Protein AF-A0AA36BT59-F1 (afdb_monomer_lite)

Foldseek 3Di:
DADDDDPRGPPDPPDDDDDDPDPVVLVVCQVVQQQDDDPNDRDHRDDPPDDPPPDPPPPPPPVDPDDDDDDPPPDPDDPDPPVRVVVVVVVVVVVVVVVVVVPPDDPDDPDDDDDPPDDPPDPPDPDDDDDDDDDDDDDDDD

Sequence (142 aa):
MYHKSGPDQGKHRGYCFATYENKEEASYACQCLDGKLLLSKNLSVKLAHSDKDQNIGLPLTVKVLKEDAKLSNIDSNSGLSRESKIRAIEAKLRAMEETQKDFTYSLAPAAAPGTSKWCSSQMATTRKPQNTKPYRRTFSKR

InterPro domains:
  IPR000504 RNA recognition motif domain [PF00076] (8-43)
  IPR000504 RNA recognition motif domain [PS50102] (1-50)
  IPR012677 Nucleotide-binding alpha-beta plait domain superfamily [G3DSA:3.30.70.330] (1-56)
  IPR035979 RNA-binding domain superfamily [SSF54928] (7-54)

pLDDT: mean 72.57, std 20.66, range [38.28, 97.44]

Structure (mmCIF, N/CA/C/O backbone):
data_AF-A0AA36BT59-F1
#
_entry.id   AF-A0AA36BT59-F1
#
loop_
_atom_site.group_PDB
_atom_site.id
_atom_site.type_symbol
_atom_site.label_atom_id
_atom_site.label_alt_id
_atom_site.label_comp_id
_atom_site.label_asym_id
_atom_site.label_entity_id
_atom_site.label_seq_id
_atom_site.pdbx_PDB_ins_code
_atom_site.Cartn_x
_atom_site.Cartn_y
_atom_site.Cartn_z
_atom_site.occupancy
_atom_site.B_iso_or_equiv
_atom_site.auth_seq_id
_atom_site.auth_comp_id
_atom_site.auth_asym_id
_atom_site.auth_atom_id
_atom_site.pdbx_PDB_model_num
ATOM 1 N N . MET A 1 1 ? 7.659 10.969 -0.085 1.00 86.88 1 MET A N 1
ATOM 2 C CA . MET A 1 1 ? 9.108 10.732 0.123 1.00 86.88 1 MET A CA 1
ATOM 3 C C . MET A 1 1 ? 9.759 10.474 -1.226 1.00 86.88 1 MET A C 1
ATOM 5 O O . MET A 1 1 ? 9.166 9.751 -2.020 1.00 86.88 1 MET A O 1
ATOM 9 N N . TYR A 1 2 ? 10.920 11.072 -1.503 1.00 94.94 2 TYR A N 1
ATOM 10 C CA . TYR A 1 2 ? 11.529 11.087 -2.842 1.00 94.94 2 TYR A CA 1
ATOM 11 C C . TYR A 1 2 ? 12.936 10.472 -2.847 1.00 94.94 2 TYR A C 1
ATOM 13 O O . TYR A 1 2 ? 13.574 10.324 -1.797 1.00 94.94 2 TYR A O 1
ATOM 21 N N . HIS A 1 3 ? 13.418 10.051 -4.014 1.00 96.75 3 HIS A N 1
ATOM 22 C CA . HIS A 1 3 ? 14.829 9.693 -4.197 1.00 96.75 3 HIS A CA 1
ATOM 23 C C . HIS A 1 3 ? 15.692 10.971 -4.122 1.00 96.75 3 HIS A C 1
ATOM 25 O O . HIS A 1 3 ? 15.251 11.997 -4.627 1.00 96.75 3 HIS A O 1
ATOM 31 N N . LYS A 1 4 ? 16.895 10.902 -3.503 1.00 96.56 4 LYS A N 1
ATOM 32 C CA . LYS A 1 4 ? 17.816 12.053 -3.259 1.00 96.56 4 LYS A CA 1
ATOM 33 C C . LYS A 1 4 ? 19.100 12.113 -4.120 1.00 96.56 4 LYS A C 1
ATOM 35 O O . LYS A 1 4 ? 19.652 13.193 -4.286 1.00 96.56 4 LYS A O 1
ATOM 40 N N . SER A 1 5 ? 19.563 10.989 -4.681 1.00 96.12 5 SER A N 1
ATOM 41 C CA . SER A 1 5 ? 20.520 10.947 -5.811 1.00 96.12 5 SER A CA 1
ATOM 42 C C . SER A 1 5 ? 20.245 9.787 -6.810 1.00 96.12 5 SER A C 1
ATOM 44 O O . SER A 1 5 ? 19.476 8.868 -6.506 1.00 96.12 5 SER A O 1
ATOM 46 N N . GLY A 1 6 ? 20.809 9.844 -8.027 1.00 96.00 6 GLY A N 1
ATOM 47 C CA . GLY A 1 6 ? 20.710 8.787 -9.056 1.00 96.00 6 GLY A CA 1
ATOM 48 C C . GLY A 1 6 ? 19.615 8.957 -10.135 1.00 96.00 6 GLY A C 1
ATOM 49 O O . GLY A 1 6 ? 18.919 9.966 -10.161 1.00 96.00 6 GLY A O 1
ATOM 50 N N . PRO A 1 7 ? 19.431 7.975 -11.038 1.00 97.06 7 PRO A N 1
ATOM 51 C CA . PRO A 1 7 ? 18.543 8.093 -12.208 1.00 97.06 7 PRO A CA 1
ATOM 52 C C . PRO A 1 7 ? 17.068 8.404 -11.898 1.00 97.06 7 PRO A C 1
ATOM 54 O O . PRO A 1 7 ? 16.387 9.034 -12.702 1.00 97.06 7 PRO A O 1
ATOM 57 N N . ASP A 1 8 ? 16.575 8.005 -10.723 1.00 96.31 8 ASP A N 1
ATOM 58 C CA . ASP A 1 8 ? 15.192 8.250 -10.286 1.00 96.31 8 ASP A CA 1
ATOM 59 C C . ASP A 1 8 ? 15.030 9.524 -9.445 1.00 96.31 8 ASP A C 1
ATOM 61 O O . ASP A 1 8 ? 14.071 9.660 -8.681 1.00 96.31 8 ASP A O 1
ATOM 65 N N . GLN A 1 9 ? 15.956 10.478 -9.566 1.00 97.44 9 GLN A N 1
ATOM 66 C CA . GLN A 1 9 ? 15.862 11.745 -8.850 1.00 97.44 9 GLN A CA 1
ATOM 67 C C . GLN A 1 9 ? 14.550 12.488 -9.029 1.00 97.44 9 GLN A C 1
ATOM 69 O O . GLN A 1 9 ? 14.017 12.608 -10.125 1.00 97.44 9 GLN A O 1
ATOM 74 N N . GLY A 1 10 ? 14.012 12.956 -7.898 1.00 96.69 10 GLY A N 1
ATOM 75 C CA . GLY A 1 10 ? 12.716 13.623 -7.834 1.00 96.69 10 GLY A CA 1
ATOM 76 C C . GLY A 1 10 ? 11.502 12.695 -7.950 1.00 96.69 10 GLY A C 1
ATOM 77 O O . GLY A 1 10 ? 10.389 13.149 -7.696 1.00 96.69 10 GLY A O 1
ATOM 78 N N . LYS A 1 11 ? 11.663 11.400 -8.259 1.00 96.81 11 LYS A N 1
ATOM 79 C CA . LYS A 1 11 ? 10.537 10.452 -8.265 1.00 96.81 11 LYS A CA 1
ATOM 80 C C . LYS A 1 11 ? 10.153 10.045 -6.844 1.00 96.81 11 LYS A C 1
ATOM 82 O O . LYS A 1 11 ? 10.996 9.958 -5.943 1.00 96.81 11 LYS A O 1
ATOM 87 N N . HIS A 1 12 ? 8.858 9.821 -6.622 1.00 95.94 12 HIS A N 1
ATOM 88 C CA . HIS A 1 12 ? 8.349 9.361 -5.331 1.00 95.94 12 HIS A CA 1
ATOM 89 C C . HIS A 1 12 ? 8.764 7.908 -5.065 1.00 95.94 12 HIS A C 1
ATOM 91 O O . HIS A 1 12 ? 8.899 7.110 -5.990 1.00 95.94 12 HIS A O 1
ATOM 97 N N . ARG A 1 13 ? 8.867 7.519 -3.795 1.00 94.12 13 ARG A N 1
ATOM 98 C CA . ARG A 1 13 ? 9.251 6.152 -3.401 1.00 94.12 13 ARG A CA 1
ATOM 99 C C . ARG A 1 13 ? 8.097 5.144 -3.324 1.00 94.12 13 ARG A C 1
ATOM 101 O O . ARG A 1 13 ? 8.312 4.007 -2.932 1.00 94.12 13 ARG A O 1
ATOM 108 N N . GLY A 1 14 ? 6.871 5.555 -3.651 1.00 94.31 14 GLY A N 1
ATOM 109 C CA . GLY A 1 14 ? 5.697 4.675 -3.587 1.00 94.31 14 GLY A CA 1
ATOM 110 C C . GLY A 1 14 ? 5.099 4.496 -2.187 1.00 94.31 14 GLY A C 1
ATOM 111 O O . GLY A 1 14 ? 4.253 3.632 -2.007 1.00 94.31 14 GLY A O 1
ATOM 112 N N . TYR A 1 15 ? 5.506 5.317 -1.214 1.00 94.81 15 TYR A N 1
ATOM 113 C CA . TYR A 1 15 ? 4.912 5.369 0.123 1.00 94.81 15 TYR A CA 1
ATOM 114 C C . TYR A 1 15 ? 4.947 6.791 0.704 1.00 94.81 15 TYR A C 1
ATOM 116 O O . TYR A 1 15 ? 5.713 7.665 0.262 1.00 94.81 15 TYR A O 1
ATOM 124 N N . CYS A 1 16 ? 4.116 7.016 1.717 1.00 94.25 16 CYS A N 1
ATOM 125 C CA . CYS A 1 16 ? 4.057 8.234 2.514 1.00 94.25 16 CYS A CA 1
ATOM 126 C C . CYS A 1 16 ? 3.761 7.897 3.982 1.00 94.25 16 CYS A C 1
ATOM 128 O O . CYS A 1 16 ? 3.441 6.758 4.312 1.00 94.25 16 CYS A O 1
ATOM 130 N N . PHE A 1 17 ? 3.888 8.901 4.845 1.00 94.31 17 PHE A N 1
ATOM 131 C CA . PHE A 1 17 ? 3.457 8.835 6.234 1.00 94.31 17 PHE A CA 1
ATOM 132 C C . PHE A 1 17 ? 2.405 9.916 6.448 1.00 94.31 17 PHE A C 1
ATOM 134 O O . PHE A 1 17 ? 2.565 11.031 5.945 1.00 94.31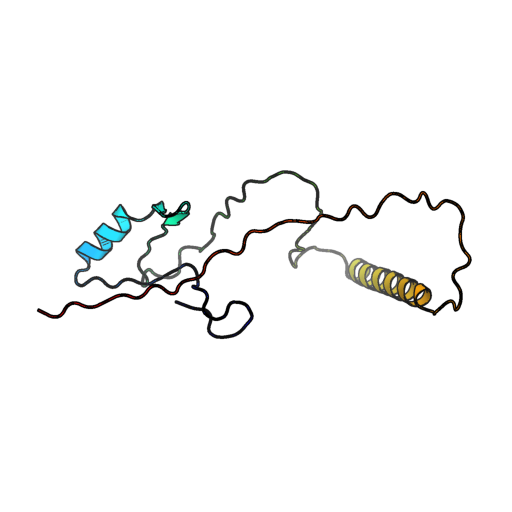 17 PHE A O 1
ATOM 141 N N . ALA A 1 18 ? 1.348 9.570 7.171 1.00 94.19 18 ALA A N 1
ATOM 142 C CA . ALA A 1 18 ? 0.317 10.491 7.611 1.00 94.19 18 ALA A CA 1
ATOM 143 C C . ALA A 1 18 ? 0.272 10.457 9.138 1.00 94.19 18 ALA A C 1
ATOM 145 O O . ALA A 1 18 ? 0.361 9.388 9.743 1.00 94.19 18 ALA A O 1
ATOM 146 N N . THR A 1 19 ? 0.166 11.630 9.748 1.00 95.19 19 THR A N 1
ATOM 147 C CA . THR A 1 19 ? 0.004 11.793 11.191 1.00 95.19 19 THR A CA 1
ATOM 148 C C . THR A 1 19 ? -1.428 12.211 11.469 1.00 95.19 19 THR A C 1
ATOM 150 O O . THR A 1 19 ? -1.929 13.130 10.824 1.00 95.19 19 THR A O 1
ATOM 153 N N . TYR A 1 20 ? -2.056 11.547 12.429 1.00 95.81 20 TYR A N 1
ATOM 154 C CA . TYR A 1 20 ? -3.372 11.903 12.946 1.00 95.81 20 TYR A CA 1
ATOM 155 C C . TYR A 1 20 ? -3.204 12.528 14.327 1.00 95.81 20 TYR A C 1
ATOM 157 O O . TYR A 1 20 ? -2.233 12.224 15.022 1.00 95.81 20 TYR A O 1
ATOM 165 N N . GLU A 1 21 ? -4.138 13.393 14.706 1.00 96.25 21 GLU A N 1
ATOM 166 C CA . GLU A 1 21 ? -4.162 14.002 16.037 1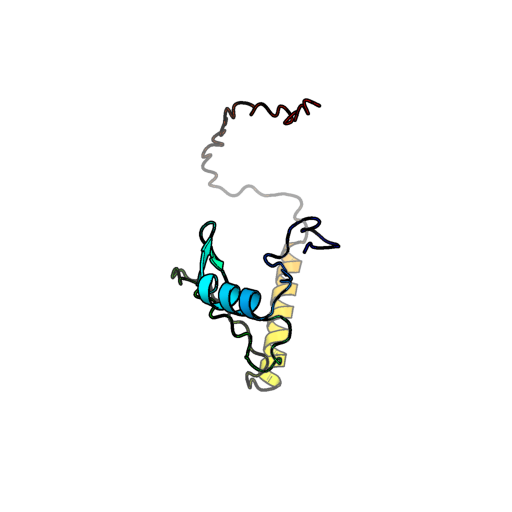.00 96.25 21 GLU A CA 1
ATOM 167 C C . GLU A 1 21 ? -4.501 12.952 17.102 1.00 96.25 21 GLU A C 1
ATOM 169 O O . GLU A 1 21 ? -3.808 12.825 18.110 1.00 96.25 21 GLU A O 1
ATOM 174 N N . ASN A 1 22 ? -5.506 12.121 16.813 1.00 97.06 22 ASN A N 1
ATOM 175 C CA . ASN A 1 22 ? -6.007 11.100 17.722 1.00 97.06 22 ASN A CA 1
ATOM 176 C C . ASN A 1 22 ? -5.587 9.688 17.294 1.00 97.06 22 ASN A C 1
ATOM 178 O O . ASN A 1 22 ? -5.597 9.327 16.113 1.00 97.06 22 ASN A O 1
ATOM 182 N N . LYS A 1 23 ? -5.290 8.830 18.279 1.00 93.69 23 LYS A N 1
ATOM 183 C CA . LYS A 1 23 ? -4.975 7.410 18.037 1.00 93.69 23 LYS A CA 1
ATOM 184 C C . LYS A 1 23 ? -6.166 6.645 17.451 1.00 93.69 23 LYS A C 1
ATOM 186 O O . LYS A 1 23 ? -5.977 5.743 16.636 1.00 93.69 23 LYS A O 1
ATOM 191 N N . GLU A 1 24 ? -7.378 6.995 17.869 1.00 96.12 24 GLU A N 1
ATOM 192 C CA . GLU A 1 24 ? -8.616 6.348 17.424 1.00 96.12 24 GLU A CA 1
ATOM 193 C C . GLU A 1 24 ? -8.847 6.557 15.925 1.00 96.12 24 GLU A C 1
ATOM 195 O O . GLU A 1 24 ? -9.083 5.592 15.197 1.00 96.12 24 GLU A O 1
ATOM 200 N N . GLU A 1 25 ? -8.654 7.786 15.444 1.00 96.31 25 GLU A N 1
ATOM 201 C CA . GLU A 1 25 ? -8.735 8.125 14.020 1.00 96.31 25 GLU A CA 1
ATOM 202 C C . GLU A 1 25 ? -7.688 7.376 13.193 1.00 96.31 25 GLU A C 1
ATOM 204 O O . GLU A 1 25 ? -8.003 6.847 12.127 1.00 96.31 25 GLU A O 1
ATOM 209 N N . ALA A 1 26 ? -6.455 7.264 13.699 1.00 95.06 26 ALA A N 1
ATOM 210 C CA . ALA A 1 26 ? -5.400 6.505 13.029 1.00 95.06 26 ALA A CA 1
ATOM 211 C C . ALA A 1 26 ? -5.751 5.012 12.910 1.00 95.06 26 ALA A C 1
ATOM 213 O O . ALA A 1 26 ? -5.548 4.402 11.857 1.00 95.06 26 ALA A O 1
ATOM 214 N N . SER A 1 27 ? -6.293 4.420 13.979 1.00 94.50 27 SER A N 1
ATOM 215 C CA . SER A 1 27 ? -6.737 3.022 13.996 1.00 94.50 27 SER A CA 1
ATOM 216 C C . SER A 1 27 ? -7.873 2.790 12.999 1.00 94.50 27 SER A C 1
ATOM 218 O O . SER A 1 27 ? -7.814 1.859 12.193 1.00 94.50 27 SER A O 1
ATOM 220 N N . TYR A 1 28 ? -8.863 3.684 12.995 1.00 96.94 28 TYR A N 1
ATOM 221 C CA . TYR A 1 28 ? -9.975 3.651 12.052 1.00 96.94 28 TYR A CA 1
ATOM 2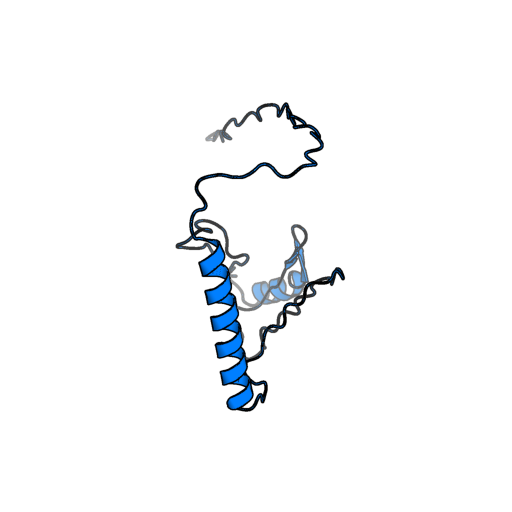22 C C . TYR A 1 28 ? -9.497 3.762 10.598 1.00 96.94 28 TYR A C 1
ATOM 224 O O . TYR A 1 28 ? -9.898 2.964 9.749 1.00 96.94 28 TYR A O 1
ATOM 232 N N . ALA A 1 29 ? -8.584 4.693 10.308 1.00 96.00 29 ALA A N 1
ATOM 233 C CA . ALA A 1 29 ? -8.010 4.862 8.978 1.00 96.00 29 ALA A CA 1
ATOM 234 C C . ALA A 1 29 ? -7.246 3.614 8.511 1.00 96.00 29 ALA A C 1
ATOM 236 O O . ALA A 1 29 ? -7.442 3.186 7.375 1.00 96.00 29 ALA A O 1
ATOM 237 N N . CYS A 1 30 ? -6.433 2.994 9.376 1.00 94.56 30 CYS A N 1
ATOM 238 C CA . CYS A 1 30 ? -5.779 1.715 9.078 1.00 94.56 30 CYS A CA 1
ATOM 239 C C . CYS A 1 30 ? -6.801 0.644 8.678 1.00 94.56 30 CYS A C 1
ATOM 241 O O . CYS A 1 30 ? -6.672 0.050 7.613 1.00 94.56 30 CYS A O 1
ATOM 243 N N . GLN A 1 31 ? -7.843 0.433 9.487 1.00 95.56 31 GLN A N 1
ATOM 244 C CA . GLN A 1 31 ? -8.851 -0.604 9.231 1.00 95.56 31 GLN A CA 1
ATOM 245 C C . GLN A 1 31 ? -9.650 -0.350 7.949 1.00 95.56 31 GLN A C 1
ATOM 247 O O . GLN A 1 31 ? -9.974 -1.279 7.212 1.00 95.56 31 GLN A O 1
ATOM 252 N N . CYS A 1 32 ? -9.981 0.911 7.678 1.00 96.62 32 CYS A N 1
ATOM 253 C CA . CYS A 1 32 ? -10.817 1.273 6.542 1.00 96.62 32 CYS A CA 1
ATOM 254 C C . CYS A 1 32 ? -10.053 1.337 5.220 1.00 96.62 32 CYS A C 1
ATOM 256 O O . CYS A 1 32 ? -10.654 1.083 4.176 1.00 96.62 32 CYS A O 1
ATOM 258 N N . LEU A 1 33 ? -8.773 1.717 5.236 1.00 96.38 33 LEU A N 1
ATOM 259 C CA . LEU A 1 33 ? -7.994 1.969 4.021 1.00 96.38 33 LEU A CA 1
ATOM 260 C C . LEU A 1 33 ? -7.083 0.807 3.630 1.00 96.38 33 LEU A C 1
ATOM 262 O O . LEU A 1 33 ? -6.751 0.696 2.448 1.00 96.38 33 LEU A O 1
ATOM 266 N N . ASP A 1 34 ? -6.688 -0.054 4.568 1.00 96.06 34 ASP A N 1
ATOM 267 C CA . ASP A 1 34 ? -5.849 -1.204 4.243 1.00 96.06 34 ASP A CA 1
ATOM 268 C C . ASP A 1 34 ? -6.565 -2.154 3.267 1.00 96.06 34 ASP A C 1
ATOM 270 O O . ASP A 1 34 ? -7.750 -2.466 3.399 1.00 96.06 34 ASP A O 1
ATOM 274 N N . GLY A 1 35 ? -5.866 -2.538 2.201 1.00 95.94 35 GLY A N 1
ATOM 275 C CA . GLY A 1 35 ? -6.398 -3.365 1.118 1.00 95.94 35 GLY A CA 1
ATOM 276 C C . GLY A 1 35 ? -7.323 -2.649 0.124 1.00 95.94 35 GLY A C 1
ATOM 277 O O . GLY A 1 35 ? -7.671 -3.245 -0.901 1.00 95.94 35 GLY A O 1
ATOM 278 N N . LYS A 1 36 ? -7.704 -1.380 0.341 1.00 96.88 36 LYS A N 1
ATOM 279 C CA . LYS A 1 36 ? -8.564 -0.635 -0.601 1.00 96.88 36 LYS A CA 1
ATOM 280 C C . LYS A 1 36 ? -7.843 -0.337 -1.912 1.00 96.88 36 LYS A C 1
ATOM 282 O O . LYS A 1 36 ? -6.642 -0.094 -1.933 1.00 96.88 36 LYS A O 1
ATOM 287 N N . LEU A 1 37 ? -8.584 -0.324 -3.018 1.00 97.44 37 LEU A N 1
ATOM 288 C CA . LEU A 1 37 ? -8.031 -0.049 -4.342 1.00 97.44 37 LEU A CA 1
ATOM 289 C C . LEU A 1 37 ? -7.987 1.461 -4.619 1.00 97.44 37 LEU A C 1
ATOM 291 O O . LEU A 1 37 ? -9.011 2.138 -4.574 1.00 97.44 37 LEU A O 1
ATOM 295 N N . LEU A 1 38 ? -6.805 1.973 -4.954 1.00 95.25 38 LEU A N 1
ATOM 296 C CA . LEU A 1 38 ? -6.553 3.355 -5.346 1.00 95.25 38 LEU A CA 1
ATOM 297 C C . LEU A 1 38 ? -5.653 3.388 -6.586 1.00 95.25 38 LEU A C 1
ATOM 299 O O . LEU A 1 38 ? -4.563 2.821 -6.579 1.00 95.25 38 LEU A O 1
ATOM 303 N N . LEU A 1 39 ? -6.087 4.076 -7.649 1.00 94.06 39 LEU A N 1
ATOM 304 C CA . LEU A 1 39 ? -5.304 4.255 -8.887 1.00 94.06 39 LEU A CA 1
ATOM 305 C C . LEU A 1 39 ? -4.729 2.928 -9.431 1.00 94.06 39 LEU A C 1
ATOM 307 O O . LEU A 1 39 ? -3.560 2.845 -9.810 1.00 94.06 39 LEU A O 1
ATOM 311 N N . SER A 1 40 ? -5.559 1.880 -9.426 1.00 96.19 40 SER A N 1
ATOM 312 C CA . SER A 1 40 ? -5.218 0.524 -9.885 1.00 96.19 40 SER A CA 1
ATOM 313 C C . SER A 1 40 ? -4.224 -0.250 -9.007 1.00 96.19 40 SER A C 1
ATOM 315 O O . SER A 1 40 ? -3.687 -1.267 -9.447 1.00 96.19 40 SER A O 1
ATOM 317 N N . LYS A 1 41 ? -3.974 0.193 -7.770 1.00 94.94 41 LYS A N 1
ATOM 318 C CA . LYS A 1 41 ? -3.152 -0.519 -6.780 1.00 94.94 41 LYS A CA 1
ATOM 319 C C . LYS A 1 41 ? -3.893 -0.643 -5.454 1.00 94.94 41 LYS A C 1
ATOM 321 O O . LYS A 1 41 ? -4.623 0.262 -5.071 1.00 94.94 41 LYS A O 1
ATOM 326 N N . ASN A 1 42 ? -3.691 -1.739 -4.735 1.00 96.81 42 ASN A N 1
ATOM 327 C CA . ASN A 1 42 ? -4.192 -1.861 -3.369 1.00 96.81 42 ASN A CA 1
ATOM 328 C C . ASN A 1 42 ? -3.293 -1.072 -2.410 1.00 96.81 42 ASN A C 1
ATOM 330 O O . ASN A 1 42 ? -2.065 -1.118 -2.514 1.00 96.81 42 ASN A O 1
ATOM 334 N N . LEU A 1 43 ? -3.909 -0.339 -1.490 1.00 96.38 43 LEU A N 1
ATOM 335 C CA . LEU A 1 43 ? -3.228 0.353 -0.408 1.00 96.38 43 LEU A CA 1
ATOM 336 C C . LEU A 1 43 ? -2.774 -0.656 0.648 1.00 96.38 43 LEU A C 1
ATOM 338 O O . LEU A 1 43 ? -3.495 -1.598 0.959 1.00 96.38 43 LEU A O 1
ATOM 342 N N . SER A 1 44 ? -1.585 -0.427 1.203 1.00 95.00 44 SER A N 1
ATOM 343 C CA . SER A 1 44 ? -1.093 -1.107 2.402 1.00 95.00 44 SER A CA 1
ATOM 344 C C . SER A 1 44 ? -0.911 -0.046 3.476 1.00 95.00 44 SER A C 1
ATOM 346 O O . SER A 1 44 ? -0.041 0.817 3.333 1.00 95.00 44 SER A O 1
ATOM 348 N N . VAL A 1 45 ? -1.699 -0.102 4.544 1.00 95.31 45 VAL A N 1
ATOM 349 C CA . VAL A 1 45 ? -1.672 0.891 5.626 1.00 95.31 45 VAL A CA 1
ATOM 350 C C . VAL A 1 45 ? -1.297 0.197 6.929 1.00 95.31 45 VAL A C 1
ATOM 352 O O . VAL A 1 45 ? -1.939 -0.757 7.349 1.00 95.31 45 VAL A O 1
ATOM 355 N N . LYS A 1 46 ? -0.210 0.653 7.557 1.00 93.62 46 LYS A N 1
ATOM 356 C CA . LYS A 1 46 ? 0.331 0.069 8.791 1.00 93.62 46 LYS A CA 1
ATOM 357 C C . LYS A 1 46 ? 0.799 1.165 9.735 1.00 93.62 46 LYS A C 1
ATOM 359 O O . LYS A 1 46 ? 1.248 2.223 9.294 1.00 93.62 46 LYS A O 1
ATOM 364 N N . LEU A 1 47 ? 0.744 0.887 11.035 1.00 92.69 47 LEU A N 1
ATOM 365 C CA . LEU A 1 47 ? 1.297 1.783 12.042 1.00 92.69 47 LEU A CA 1
ATOM 366 C C . LEU A 1 47 ? 2.830 1.791 11.953 1.00 92.69 47 LEU A C 1
ATOM 368 O O . LEU A 1 47 ? 3.461 0.738 11.965 1.00 92.69 47 LEU A O 1
ATOM 372 N N . ALA A 1 48 ? 3.431 2.982 11.907 1.00 87.94 48 ALA A N 1
ATOM 373 C CA . ALA A 1 48 ? 4.879 3.137 11.739 1.00 87.94 48 ALA A CA 1
ATOM 374 C C . ALA A 1 48 ? 5.713 2.591 12.917 1.00 87.94 48 ALA A C 1
ATOM 376 O O . ALA A 1 48 ? 6.882 2.265 12.732 1.00 87.94 48 ALA A O 1
ATOM 377 N N . HIS A 1 49 ? 5.111 2.497 14.106 1.00 77.62 49 HIS A N 1
ATOM 378 C CA . HIS A 1 49 ? 5.766 2.080 15.351 1.00 77.62 49 HIS A CA 1
ATOM 379 C C . HIS A 1 49 ? 5.434 0.642 15.768 1.00 77.62 49 HIS A C 1
ATOM 381 O O . HIS A 1 49 ? 5.758 0.259 16.884 1.00 77.62 49 HIS A O 1
ATOM 387 N N . SER A 1 50 ? 4.753 -0.146 14.928 1.00 68.38 50 SER A N 1
ATOM 388 C CA . SER A 1 50 ? 4.511 -1.551 15.264 1.00 68.38 50 SER A CA 1
ATOM 389 C C . SER A 1 50 ? 5.838 -2.304 15.206 1.00 68.38 50 SER A C 1
ATOM 391 O O . SER A 1 50 ? 6.541 -2.218 14.197 1.00 68.38 50 SER A O 1
ATOM 393 N N . ASP A 1 51 ? 6.175 -3.008 16.285 1.00 54.62 51 ASP A N 1
ATOM 394 C CA . ASP A 1 51 ? 7.438 -3.726 16.431 1.00 54.62 51 ASP A CA 1
ATOM 395 C C . ASP A 1 51 ? 7.740 -4.622 15.221 1.00 54.62 51 ASP A C 1
ATOM 397 O O . ASP A 1 51 ? 6.855 -5.219 14.599 1.00 54.62 51 ASP A O 1
ATOM 401 N N . LYS A 1 52 ? 9.023 -4.649 14.856 1.00 54.59 52 LYS A N 1
ATOM 402 C CA . LYS A 1 52 ? 9.584 -5.100 13.572 1.00 54.59 52 LYS A CA 1
ATOM 403 C C . LYS A 1 52 ? 9.534 -6.618 13.335 1.00 54.59 52 LYS A C 1
ATOM 405 O O . LYS A 1 52 ? 10.322 -7.119 12.537 1.00 54.59 52 LYS A O 1
ATOM 410 N N . ASP A 1 53 ? 8.616 -7.344 13.957 1.00 52.69 53 ASP A N 1
ATOM 411 C CA . ASP A 1 53 ? 8.659 -8.812 13.956 1.00 52.69 53 ASP A CA 1
ATOM 412 C C . ASP A 1 53 ? 7.792 -9.467 12.880 1.00 52.69 53 ASP A C 1
ATOM 414 O O . ASP A 1 53 ? 7.897 -10.666 12.635 1.00 52.69 53 ASP A O 1
ATOM 418 N N . GLN A 1 54 ? 6.993 -8.696 12.142 1.00 51.84 54 GLN A N 1
ATOM 419 C CA . GLN A 1 54 ? 6.234 -9.240 11.017 1.00 51.84 54 GLN A CA 1
ATOM 420 C C . GLN A 1 54 ? 6.993 -9.026 9.712 1.00 51.84 54 GLN A C 1
ATOM 422 O O . GLN A 1 54 ? 6.764 -8.064 8.978 1.00 51.84 54 GLN A O 1
ATOM 427 N N . ASN A 1 55 ? 7.941 -9.941 9.488 1.00 45.25 55 ASN A N 1
ATOM 428 C CA . ASN A 1 55 ? 8.324 -10.506 8.196 1.00 45.25 55 ASN A CA 1
ATOM 429 C C . ASN A 1 55 ? 7.679 -9.766 7.007 1.00 45.25 55 ASN A C 1
ATOM 431 O O . ASN A 1 55 ? 6.554 -10.057 6.600 1.00 45.25 55 ASN A O 1
ATOM 435 N N . ILE A 1 56 ? 8.392 -8.782 6.449 1.00 52.53 56 ILE A N 1
ATOM 436 C CA . ILE A 1 56 ? 8.036 -8.135 5.179 1.00 52.53 56 ILE A CA 1
ATOM 437 C C . ILE A 1 56 ? 8.379 -9.123 4.048 1.00 52.53 56 ILE A C 1
ATOM 439 O O . ILE A 1 56 ? 9.176 -8.852 3.157 1.00 52.53 56 ILE A O 1
ATOM 443 N N . GLY A 1 57 ? 7.788 -10.314 4.101 1.00 43.31 57 GLY A N 1
ATOM 444 C CA . GLY A 1 57 ? 7.598 -11.177 2.956 1.00 43.31 57 GLY A CA 1
ATOM 445 C C . GLY A 1 57 ? 6.422 -10.606 2.184 1.00 43.31 57 GLY A C 1
ATOM 446 O O . GLY A 1 57 ? 5.280 -10.991 2.413 1.00 43.31 57 GLY A O 1
ATOM 447 N N . LEU A 1 58 ? 6.681 -9.634 1.305 1.00 55.47 58 LEU A N 1
ATOM 448 C CA . LEU A 1 58 ? 5.702 -9.288 0.280 1.00 55.47 58 LEU A CA 1
ATOM 449 C C . LEU A 1 58 ? 5.376 -10.583 -0.480 1.00 55.47 58 LEU A C 1
ATOM 451 O O . LEU A 1 58 ? 6.296 -11.152 -1.074 1.00 55.47 58 LEU A O 1
ATOM 455 N N . PRO A 1 59 ? 4.113 -11.039 -0.564 1.00 41.88 59 PRO A N 1
ATOM 456 C CA . PRO A 1 59 ? 3.745 -11.930 -1.640 1.00 41.88 59 PRO A CA 1
ATOM 457 C C . PRO A 1 59 ? 3.719 -11.064 -2.899 1.00 41.88 59 PRO A C 1
ATOM 459 O O . PRO A 1 59 ? 2.705 -10.461 -3.255 1.00 41.88 59 PRO A O 1
ATOM 462 N N . LEU A 1 60 ? 4.869 -10.965 -3.566 1.00 50.28 60 LEU A N 1
ATOM 463 C CA . LEU A 1 60 ? 4.942 -10.641 -4.983 1.00 50.28 60 LEU A CA 1
ATOM 464 C C . LEU A 1 60 ? 4.090 -11.690 -5.709 1.00 50.28 60 LEU A C 1
ATOM 466 O O . LEU A 1 60 ? 4.591 -12.714 -6.161 1.00 50.28 60 LEU A O 1
ATOM 470 N N . THR A 1 61 ? 2.781 -11.452 -5.803 1.00 43.88 61 THR A N 1
ATOM 471 C CA . THR A 1 61 ? 1.909 -12.153 -6.746 1.00 43.88 61 THR A CA 1
ATOM 472 C C . THR A 1 61 ? 2.256 -11.610 -8.124 1.00 43.88 61 THR A C 1
ATOM 474 O O . THR A 1 61 ? 1.563 -10.776 -8.707 1.00 43.88 61 THR A O 1
ATOM 477 N N . VAL A 1 62 ? 3.413 -12.045 -8.616 1.00 45.09 62 VAL A N 1
ATOM 478 C CA . VAL A 1 62 ? 3.757 -11.999 -10.025 1.00 45.09 62 VAL A CA 1
ATOM 479 C C . VAL A 1 62 ? 2.781 -12.967 -10.672 1.00 45.09 62 VAL A C 1
ATOM 481 O O . VAL A 1 62 ? 2.864 -14.176 -10.467 1.00 45.09 62 VAL A O 1
ATOM 484 N N . LYS A 1 63 ? 1.800 -12.439 -11.405 1.00 45.69 63 LYS A N 1
ATOM 485 C CA . LYS A 1 63 ? 1.058 -13.247 -12.368 1.00 45.69 63 LYS A CA 1
ATOM 486 C C . LYS A 1 63 ? 2.099 -13.790 -13.344 1.00 45.69 63 LYS A C 1
ATOM 488 O O . LYS A 1 63 ? 2.619 -13.045 -14.169 1.00 45.69 63 LYS A O 1
ATOM 493 N N . VAL A 1 64 ? 2.451 -15.058 -13.154 1.00 38.28 64 VAL A N 1
ATOM 494 C CA . VAL A 1 64 ? 3.331 -15.842 -14.015 1.00 38.28 64 VAL A CA 1
ATOM 495 C C . VAL A 1 64 ? 2.685 -15.878 -15.395 1.00 38.28 64 VAL A C 1
ATOM 497 O O . VAL A 1 64 ? 1.746 -16.634 -15.633 1.00 38.28 64 VAL A O 1
ATOM 500 N N . LEU A 1 65 ? 3.164 -15.019 -16.293 1.00 51.59 65 LEU A N 1
ATOM 501 C CA . LEU A 1 65 ? 3.124 -15.310 -17.716 1.00 51.59 65 LEU A CA 1
ATOM 502 C C . LEU A 1 65 ? 4.303 -16.246 -17.979 1.00 51.59 65 LEU A C 1
ATOM 504 O O . LEU A 1 65 ? 5.455 -15.938 -17.680 1.00 51.59 65 LEU A O 1
ATOM 508 N N . LYS A 1 66 ? 3.946 -17.445 -18.411 1.00 50.84 66 LYS A N 1
ATOM 509 C CA . LYS A 1 66 ? 4.809 -18.580 -18.694 1.00 50.84 66 LYS A CA 1
ATOM 510 C C . LYS A 1 66 ? 5.462 -18.368 -20.058 1.00 50.84 66 LYS A C 1
ATOM 512 O O . LYS A 1 66 ? 4.802 -18.650 -21.038 1.00 50.84 66 LYS A O 1
ATOM 517 N N . GLU A 1 67 ? 6.708 -17.905 -20.112 1.00 45.91 67 GLU A N 1
ATOM 518 C CA . GLU A 1 67 ? 7.562 -17.997 -21.312 1.00 45.91 67 GLU A CA 1
ATOM 519 C C . GLU A 1 67 ? 9.052 -17.987 -20.870 1.00 45.91 67 GLU A C 1
ATOM 521 O O . GLU A 1 67 ? 9.650 -16.951 -20.588 1.00 45.91 67 GLU A O 1
ATOM 526 N N . ASP A 1 68 ? 9.607 -19.180 -20.677 1.00 52.56 68 ASP A N 1
ATOM 527 C CA . ASP A 1 68 ? 10.957 -19.627 -21.051 1.00 52.56 68 ASP A CA 1
ATOM 528 C C . ASP A 1 68 ? 12.128 -18.621 -20.986 1.00 52.56 68 ASP A C 1
ATOM 530 O O . ASP A 1 68 ? 12.689 -18.214 -22.002 1.00 52.56 68 ASP A O 1
ATOM 534 N N . ALA A 1 69 ? 12.619 -18.307 -19.784 1.00 52.78 69 ALA A N 1
ATOM 535 C CA . ALA A 1 69 ? 13.983 -17.799 -19.622 1.00 52.78 69 ALA A CA 1
ATOM 536 C C . ALA A 1 69 ? 14.596 -18.272 -18.300 1.00 52.78 69 ALA A C 1
ATOM 538 O O . ALA A 1 69 ? 14.252 -17.833 -17.204 1.00 52.78 69 ALA A O 1
ATOM 539 N N . LYS A 1 70 ? 15.536 -19.203 -18.440 1.00 52.41 70 LYS A N 1
ATOM 540 C CA . LYS A 1 70 ? 16.412 -19.761 -17.413 1.00 52.41 70 LYS A CA 1
ATOM 541 C C . LYS A 1 70 ? 17.175 -18.649 -16.674 1.00 52.41 70 LYS A C 1
ATOM 543 O O . LYS A 1 70 ? 18.245 -18.239 -17.113 1.00 52.41 70 LYS A O 1
ATOM 548 N N . LEU A 1 71 ? 16.663 -18.206 -15.529 1.00 45.56 71 LEU A N 1
ATOM 549 C CA . LEU A 1 71 ? 17.397 -17.390 -14.558 1.00 45.56 71 LEU A CA 1
ATOM 550 C C . LEU A 1 71 ? 17.348 -18.082 -13.194 1.00 45.56 71 LEU A C 1
ATOM 552 O O . LEU A 1 71 ? 16.524 -17.771 -12.339 1.00 45.56 71 LEU A O 1
ATOM 556 N N . SER A 1 72 ? 18.241 -19.050 -12.993 1.00 50.88 72 SER A N 1
ATOM 557 C CA . SER A 1 72 ? 18.543 -19.544 -11.653 1.00 50.88 72 SER A CA 1
ATOM 558 C C . SER A 1 72 ? 19.334 -18.464 -10.916 1.00 50.88 72 SER A C 1
ATOM 560 O O . SER A 1 72 ? 20.543 -18.324 -11.116 1.00 50.88 72 SER A O 1
ATOM 562 N N . ASN A 1 73 ? 18.632 -17.706 -10.073 1.00 51.34 73 ASN A N 1
ATOM 563 C CA . ASN A 1 73 ? 19.200 -17.108 -8.871 1.00 51.34 73 ASN A CA 1
ATOM 564 C C . ASN A 1 73 ? 19.899 -18.245 -8.116 1.00 51.34 73 ASN A C 1
ATOM 566 O O . ASN A 1 73 ? 19.239 -19.128 -7.574 1.00 51.34 73 ASN A O 1
ATOM 570 N N . ILE A 1 74 ? 21.229 -18.298 -8.182 1.00 55.00 74 ILE A N 1
ATOM 571 C CA . ILE A 1 74 ? 21.996 -19.246 -7.382 1.00 55.00 74 ILE A CA 1
ATOM 572 C C . ILE A 1 74 ? 22.016 -18.673 -5.975 1.00 55.00 74 ILE A C 1
ATOM 574 O O . ILE A 1 74 ? 22.819 -17.802 -5.643 1.00 55.00 74 ILE A O 1
ATOM 578 N N . ASP A 1 75 ? 21.084 -19.181 -5.177 1.00 43.66 75 ASP A N 1
ATOM 579 C CA . ASP A 1 75 ? 21.203 -19.231 -3.736 1.00 43.66 75 ASP A CA 1
ATOM 580 C C . ASP A 1 75 ? 22.605 -19.731 -3.377 1.00 43.66 75 ASP A C 1
ATOM 582 O O . ASP A 1 75 ? 23.086 -20.768 -3.856 1.00 43.66 75 ASP A O 1
ATOM 586 N N . SER A 1 76 ? 23.271 -18.951 -2.537 1.00 51.44 76 SER A N 1
ATOM 587 C CA . SER A 1 76 ? 24.636 -19.117 -2.052 1.00 51.44 76 SER A CA 1
ATOM 588 C C . SER A 1 76 ? 24.803 -20.328 -1.126 1.00 51.44 76 SER A C 1
ATOM 590 O O . SER A 1 76 ? 25.400 -20.199 -0.061 1.00 51.44 76 SER A O 1
ATOM 592 N N . ASN A 1 77 ? 24.261 -21.500 -1.476 1.00 54.22 77 ASN A N 1
ATOM 593 C CA . ASN A 1 77 ? 24.450 -22.716 -0.686 1.00 54.22 77 ASN A CA 1
ATOM 594 C C . ASN A 1 77 ? 24.246 -24.037 -1.454 1.00 54.22 77 ASN A C 1
ATOM 596 O O . ASN A 1 77 ? 23.790 -25.028 -0.889 1.00 54.22 77 ASN A O 1
ATOM 600 N N . SER A 1 78 ? 24.581 -24.086 -2.748 1.00 56.19 78 SER A N 1
ATOM 601 C CA . SER A 1 78 ? 24.615 -25.356 -3.487 1.00 56.19 78 SER A CA 1
ATOM 602 C C . SER A 1 78 ? 25.974 -26.049 -3.323 1.00 56.19 78 SER A C 1
ATOM 604 O O . SER A 1 78 ? 27.029 -25.525 -3.696 1.00 56.19 78 SER A O 1
ATOM 606 N N . GLY A 1 79 ? 25.934 -27.236 -2.711 1.00 61.56 79 GLY A N 1
ATOM 607 C CA . GLY A 1 79 ? 27.059 -28.117 -2.386 1.00 61.56 79 GLY A CA 1
ATOM 608 C C . GLY A 1 79 ? 27.756 -28.727 -3.602 1.00 61.56 79 GLY A C 1
ATOM 609 O O . GLY A 1 79 ? 27.804 -29.941 -3.762 1.00 61.56 79 GLY A O 1
ATOM 610 N N . LEU A 1 80 ? 28.318 -27.889 -4.465 1.00 67.31 80 LEU A N 1
ATOM 611 C CA . LEU A 1 80 ? 29.245 -28.316 -5.506 1.00 67.31 80 LEU A CA 1
ATOM 612 C C . LEU A 1 80 ? 30.635 -28.467 -4.881 1.00 67.31 80 LEU A C 1
ATOM 614 O O . LEU A 1 80 ? 31.105 -27.536 -4.214 1.00 67.31 80 LEU A O 1
ATOM 618 N N . SER A 1 81 ? 31.288 -29.621 -5.083 1.00 80.62 81 SER A N 1
ATOM 619 C CA . SER A 1 81 ? 32.641 -29.842 -4.554 1.00 80.62 81 SER A CA 1
ATOM 620 C C . SER A 1 81 ? 33.588 -28.753 -5.068 1.00 80.62 81 SER A C 1
ATOM 622 O O . SER A 1 81 ? 33.355 -28.141 -6.120 1.00 80.62 81 SER A O 1
ATOM 624 N N . ARG A 1 82 ? 34.642 -28.465 -4.300 1.00 87.38 82 ARG A N 1
ATOM 625 C CA . ARG A 1 82 ? 35.621 -27.413 -4.610 1.00 87.38 82 ARG A CA 1
ATOM 626 C C . ARG A 1 82 ? 36.124 -27.526 -6.055 1.00 87.38 82 ARG A C 1
ATOM 628 O O . ARG A 1 82 ? 36.207 -26.520 -6.754 1.00 87.38 82 ARG A O 1
ATOM 635 N N . GLU A 1 83 ? 36.338 -28.749 -6.519 1.00 91.88 83 GLU A N 1
ATOM 636 C CA . GLU A 1 83 ? 36.761 -29.119 -7.870 1.00 91.88 83 GLU A CA 1
ATOM 637 C C . GLU A 1 83 ? 35.730 -28.715 -8.931 1.00 91.88 83 GLU A C 1
ATOM 639 O O . GLU A 1 83 ? 36.090 -28.192 -9.985 1.00 91.88 83 GLU A O 1
ATOM 644 N N . SER A 1 84 ? 34.435 -28.891 -8.650 1.00 91.31 84 SER A N 1
ATOM 645 C CA . SER A 1 84 ? 33.360 -28.477 -9.559 1.00 91.31 84 SER A CA 1
ATOM 646 C C . SER A 1 84 ? 33.297 -26.958 -9.715 1.00 91.31 84 SER A C 1
ATOM 648 O O . SER A 1 84 ? 32.990 -26.471 -10.803 1.00 91.31 84 SER A O 1
ATOM 650 N N . LYS A 1 85 ? 33.593 -26.202 -8.651 1.00 91.69 85 LYS A N 1
ATOM 651 C CA . LYS A 1 85 ? 33.643 -24.733 -8.706 1.00 91.69 85 LYS A CA 1
ATOM 652 C C . LYS A 1 85 ? 34.856 -24.252 -9.495 1.00 91.69 85 LYS A C 1
ATOM 654 O O . LYS A 1 85 ? 34.707 -23.386 -10.352 1.00 91.69 85 LYS A O 1
ATOM 659 N N . ILE A 1 86 ? 36.023 -24.849 -9.245 1.00 94.12 86 ILE A N 1
ATOM 660 C CA . ILE A 1 86 ? 37.264 -24.546 -9.972 1.00 94.12 86 ILE A CA 1
ATOM 661 C C . ILE A 1 86 ? 37.049 -24.759 -11.476 1.00 94.12 86 ILE A C 1
ATOM 663 O O . ILE A 1 86 ? 37.239 -23.833 -12.261 1.00 94.12 86 ILE A O 1
ATOM 667 N N . ARG A 1 87 ? 36.516 -25.922 -11.869 1.00 93.50 87 ARG A N 1
ATOM 668 C CA . ARG A 1 87 ? 36.263 -26.254 -13.278 1.00 93.50 87 ARG A CA 1
ATOM 669 C C . ARG A 1 87 ? 35.286 -25.292 -13.955 1.00 93.50 87 ARG A C 1
ATOM 671 O O . ARG A 1 87 ? 35.483 -24.933 -15.112 1.00 93.50 87 ARG A O 1
ATOM 678 N N . ALA A 1 88 ? 34.229 -24.878 -13.254 1.00 93.19 88 ALA A N 1
ATOM 679 C CA . ALA A 1 88 ? 33.258 -23.932 -13.800 1.00 93.19 88 ALA A CA 1
ATOM 680 C C . ALA A 1 88 ? 33.895 -22.565 -14.100 1.00 93.19 88 ALA A C 1
ATOM 682 O O . ALA A 1 88 ? 33.581 -21.948 -15.120 1.00 93.19 88 ALA A O 1
ATOM 683 N N . ILE A 1 89 ? 34.812 -22.111 -13.239 1.00 94.56 89 ILE A N 1
ATOM 684 C CA . ILE A 1 89 ? 35.563 -20.868 -13.443 1.00 94.56 89 ILE A CA 1
ATOM 685 C C . ILE A 1 89 ? 36.520 -21.017 -14.632 1.00 94.56 89 ILE A C 1
ATOM 687 O O . ILE A 1 89 ? 36.494 -20.182 -15.535 1.00 94.56 89 ILE A O 1
ATOM 691 N N . GLU A 1 90 ? 37.306 -22.093 -14.685 1.00 95.50 90 GLU A N 1
ATOM 692 C CA . GLU A 1 90 ? 38.263 -22.356 -15.772 1.00 95.50 90 GLU A CA 1
ATOM 693 C C . GLU A 1 90 ? 37.585 -22.460 -17.146 1.00 95.50 90 GLU A C 1
ATOM 695 O O . GLU A 1 90 ? 38.050 -21.864 -18.119 1.00 95.50 90 GLU A O 1
ATOM 700 N N . ALA A 1 91 ? 36.453 -23.165 -17.233 1.00 92.69 91 ALA A N 1
ATOM 701 C CA . ALA A 1 91 ? 35.691 -23.294 -18.474 1.00 92.69 91 ALA A CA 1
ATOM 702 C C . ALA A 1 91 ? 35.167 -21.938 -18.966 1.00 92.69 91 ALA A C 1
ATOM 704 O O . ALA A 1 91 ? 35.214 -21.646 -20.162 1.00 92.69 91 ALA A O 1
ATOM 705 N N . LYS A 1 92 ? 34.709 -21.084 -18.042 1.00 93.69 92 LYS A N 1
ATOM 706 C CA . LYS A 1 92 ? 34.244 -19.735 -18.376 1.00 93.69 92 LYS A CA 1
ATOM 707 C C . LYS A 1 92 ? 35.385 -18.848 -18.870 1.00 93.69 92 LYS A C 1
ATOM 709 O O . LYS A 1 92 ? 35.199 -18.134 -19.850 1.00 93.69 92 LYS A O 1
ATOM 714 N N . LEU A 1 93 ? 36.549 -18.903 -18.222 1.00 94.00 93 LEU A N 1
ATOM 715 C CA . LEU A 1 93 ? 37.727 -18.142 -18.646 1.00 94.00 93 LEU A CA 1
ATOM 716 C C . LEU A 1 93 ? 38.168 -18.537 -20.060 1.00 94.00 93 LEU A C 1
ATOM 718 O O . LEU A 1 93 ? 38.419 -17.657 -20.876 1.00 94.00 93 LEU A O 1
ATOM 722 N N . ARG A 1 94 ? 38.164 -19.838 -20.379 1.00 90.56 94 ARG A N 1
ATOM 723 C CA . ARG A 1 94 ? 38.480 -20.334 -21.727 1.00 90.56 94 ARG A CA 1
ATOM 724 C C . ARG A 1 94 ? 37.511 -19.806 -22.784 1.00 90.56 94 ARG A C 1
ATOM 726 O O . ARG A 1 94 ? 37.955 -19.318 -23.815 1.00 90.56 94 ARG A O 1
ATOM 733 N N . ALA A 1 95 ? 36.207 -19.863 -22.511 1.00 87.12 95 ALA A N 1
ATOM 734 C CA . ALA A 1 95 ? 35.196 -19.336 -23.427 1.00 87.12 95 ALA A CA 1
ATOM 735 C C . ALA A 1 95 ? 35.361 -17.822 -23.650 1.00 87.12 95 ALA A C 1
ATOM 737 O O . ALA A 1 95 ? 35.196 -17.340 -24.766 1.00 87.12 95 ALA A O 1
ATOM 738 N N . MET A 1 96 ? 35.732 -17.071 -22.607 1.00 81.88 96 MET A N 1
ATOM 739 C CA . MET A 1 96 ? 36.011 -15.638 -22.734 1.00 81.88 96 MET A CA 1
ATOM 740 C C . MET A 1 96 ? 37.283 -15.366 -23.553 1.00 81.88 96 MET A C 1
ATOM 742 O O . MET A 1 96 ? 37.274 -14.454 -24.375 1.00 81.88 96 MET A O 1
ATOM 746 N N . GLU A 1 97 ? 38.350 -16.153 -23.383 1.00 80.94 97 GLU A N 1
ATOM 747 C CA . GLU A 1 97 ? 39.590 -16.010 -24.164 1.00 80.94 97 GLU A CA 1
ATOM 748 C C . GLU A 1 97 ? 39.376 -16.317 -25.655 1.00 80.94 97 GLU A C 1
ATOM 750 O O . GLU A 1 97 ? 39.894 -15.608 -26.518 1.00 80.94 97 GLU A O 1
ATOM 755 N N . GLU A 1 98 ? 38.577 -17.337 -25.970 1.00 73.88 98 GLU A N 1
ATOM 756 C CA . GLU A 1 98 ? 38.226 -17.684 -27.351 1.00 73.88 98 GLU A CA 1
ATOM 757 C C . GLU A 1 98 ? 37.455 -16.541 -28.025 1.00 73.88 98 GLU A C 1
ATOM 759 O O . GLU A 1 98 ? 37.851 -16.081 -29.094 1.00 73.88 98 GLU A O 1
ATOM 764 N N . THR A 1 99 ? 36.476 -15.948 -27.330 1.00 65.12 99 THR A N 1
ATOM 765 C CA . THR A 1 99 ? 35.745 -14.776 -27.848 1.00 65.12 99 THR A CA 1
ATOM 766 C C . THR A 1 99 ? 36.598 -13.510 -28.005 1.00 65.12 99 THR A C 1
ATOM 768 O O . THR A 1 99 ? 36.186 -12.587 -28.706 1.00 65.12 99 THR A O 1
ATOM 771 N N . GLN A 1 100 ? 37.783 -13.428 -27.385 1.00 59.78 100 GLN A N 1
ATOM 772 C CA . GLN A 1 100 ? 38.709 -12.310 -27.611 1.00 59.78 100 GLN A CA 1
ATOM 773 C C . GLN A 1 100 ? 39.545 -12.473 -28.887 1.00 59.78 100 GLN A C 1
ATOM 775 O O . GLN A 1 100 ? 39.941 -11.464 -29.475 1.00 59.78 100 GLN A O 1
ATOM 780 N N . LYS A 1 101 ? 39.785 -13.706 -29.354 1.00 55.53 101 LYS A N 1
ATOM 781 C CA . LYS A 1 101 ? 40.532 -13.967 -30.599 1.00 55.53 101 LYS A CA 1
ATOM 782 C C . LYS A 1 101 ? 39.710 -13.641 -31.850 1.00 55.53 101 LYS A C 1
ATOM 784 O O . LYS A 1 101 ? 40.291 -13.268 -32.862 1.00 55.53 101 LYS A O 1
ATOM 789 N N . ASP A 1 102 ? 38.383 -13.627 -31.743 1.00 53.25 102 ASP A N 1
ATOM 790 C CA . ASP A 1 102 ? 37.483 -13.186 -32.819 1.00 53.25 102 ASP A CA 1
ATOM 791 C C . ASP A 1 102 ? 37.445 -11.654 -33.011 1.00 53.25 102 ASP A C 1
ATOM 793 O O . ASP A 1 102 ? 36.859 -11.158 -33.972 1.00 53.25 102 ASP A O 1
ATOM 797 N N . PHE A 1 103 ? 38.093 -10.881 -32.128 1.00 47.75 103 PHE A N 1
ATOM 798 C CA . PHE A 1 103 ? 38.171 -9.415 -32.205 1.00 47.75 103 PHE A CA 1
ATOM 799 C C . PHE A 1 103 ? 39.494 -8.891 -32.797 1.00 47.75 103 PHE A C 1
ATOM 801 O O . PHE A 1 103 ? 39.774 -7.689 -32.736 1.00 47.75 103 PHE A O 1
ATOM 808 N N . THR A 1 104 ? 40.319 -9.757 -33.400 1.00 45.72 104 THR A N 1
ATOM 809 C CA . THR A 1 104 ? 41.450 -9.313 -34.226 1.00 45.72 104 THR A CA 1
ATOM 810 C C . THR A 1 104 ? 40.936 -8.854 -35.589 1.00 45.72 104 THR A C 1
ATOM 812 O O . THR A 1 104 ? 40.483 -9.657 -36.401 1.00 45.72 104 THR A O 1
ATOM 815 N N . TYR A 1 105 ? 40.995 -7.541 -35.818 1.00 53.38 105 TYR A N 1
ATOM 816 C CA . TYR A 1 105 ? 40.580 -6.837 -37.031 1.00 53.38 105 TYR A CA 1
ATOM 817 C C . TYR A 1 105 ? 41.081 -7.509 -38.322 1.00 53.38 105 TYR A C 1
ATOM 819 O O . TYR A 1 105 ? 42.213 -7.302 -38.759 1.00 53.38 105 TYR A O 1
ATOM 827 N N . SER A 1 106 ? 40.191 -8.248 -38.984 1.00 41.53 106 SER A N 1
ATOM 828 C CA . SER A 1 106 ? 40.288 -8.521 -40.414 1.00 41.53 106 SER A CA 1
ATOM 829 C C . SER A 1 106 ? 40.026 -7.212 -41.169 1.00 41.53 106 SER A C 1
ATOM 831 O O . SER A 1 106 ? 38.890 -6.749 -41.288 1.00 41.53 106 SER A O 1
ATOM 833 N N . LEU A 1 107 ? 41.092 -6.582 -41.667 1.00 50.38 107 LEU A N 1
ATOM 834 C CA . LEU A 1 107 ? 41.006 -5.586 -42.735 1.00 50.38 107 LEU A CA 1
ATOM 835 C C . LEU A 1 107 ? 40.603 -6.291 -44.040 1.00 50.38 107 LEU A C 1
ATOM 837 O O . LEU A 1 107 ? 41.465 -6.612 -44.851 1.00 50.38 107 LEU A O 1
ATOM 841 N N . ALA A 1 108 ? 39.303 -6.559 -44.189 1.00 45.09 108 ALA A N 1
ATOM 842 C CA . ALA A 1 108 ? 38.506 -6.616 -45.425 1.00 45.09 108 ALA A CA 1
ATOM 843 C C . ALA A 1 108 ? 37.383 -7.661 -45.279 1.00 45.09 108 ALA A C 1
ATOM 845 O O . ALA A 1 108 ? 37.671 -8.858 -45.216 1.00 45.09 108 ALA A O 1
ATOM 846 N N . PRO A 1 109 ? 36.094 -7.271 -45.298 1.00 49.78 109 PRO A N 1
ATOM 847 C CA . PRO A 1 109 ? 35.036 -8.255 -45.439 1.00 49.78 109 PRO A CA 1
ATOM 848 C C . PRO A 1 109 ? 35.040 -8.768 -46.885 1.00 49.78 109 PRO A C 1
ATOM 850 O O . PRO A 1 109 ? 34.661 -8.054 -47.815 1.00 49.78 109 PRO A O 1
ATOM 853 N N . ALA A 1 110 ? 35.457 -10.019 -47.083 1.00 52.81 110 ALA A N 1
ATOM 854 C CA . ALA A 1 110 ? 35.104 -10.761 -48.284 1.00 52.81 110 ALA A CA 1
ATOM 855 C C . ALA A 1 110 ? 33.581 -10.964 -48.275 1.00 52.81 110 ALA A C 1
ATOM 857 O O . ALA A 1 110 ? 33.021 -11.542 -47.343 1.00 52.81 110 ALA A O 1
ATOM 858 N N . ALA A 1 111 ? 32.902 -10.431 -49.289 1.00 52.78 111 ALA A N 1
ATOM 859 C CA . ALA A 1 111 ? 31.458 -10.550 -49.424 1.00 52.78 111 ALA A CA 1
ATOM 860 C C . ALA A 1 111 ? 31.058 -12.026 -49.596 1.00 52.78 111 ALA A C 1
ATOM 862 O O . ALA A 1 111 ? 31.443 -12.663 -50.576 1.00 52.78 111 ALA A O 1
ATOM 863 N N . ALA A 1 112 ? 30.265 -12.554 -48.661 1.00 50.81 112 ALA A N 1
ATOM 864 C CA . ALA A 1 112 ? 29.645 -13.868 -48.786 1.00 50.81 112 ALA A CA 1
ATOM 865 C C . ALA A 1 112 ? 28.257 -13.760 -49.463 1.00 50.81 112 ALA A C 1
ATOM 867 O O . ALA A 1 112 ? 27.522 -12.794 -49.226 1.00 50.81 112 ALA A O 1
ATOM 868 N N . PRO A 1 113 ? 27.896 -14.725 -50.327 1.00 51.78 113 PRO A N 1
ATOM 869 C CA . PRO A 1 113 ? 26.716 -14.677 -51.189 1.00 51.78 113 PRO A CA 1
ATOM 870 C C . PRO A 1 113 ? 25.409 -14.849 -50.401 1.00 51.78 113 PRO A C 1
ATOM 872 O O . PRO A 1 113 ? 25.328 -15.684 -49.505 1.00 51.78 113 PRO A O 1
ATOM 875 N N . GLY A 1 114 ? 24.362 -14.102 -50.784 1.00 57.06 114 GLY A N 1
ATOM 876 C CA . GLY A 1 114 ? 22.993 -14.322 -50.285 1.00 57.06 114 GLY A CA 1
ATOM 877 C C . GLY A 1 114 ? 22.270 -13.121 -49.666 1.00 57.06 114 GLY A C 1
ATOM 878 O O . GLY A 1 114 ? 21.294 -13.311 -48.942 1.00 57.06 114 GLY A O 1
ATOM 879 N N . THR A 1 115 ? 22.684 -11.879 -49.937 1.00 58.94 115 THR A N 1
ATOM 880 C CA . THR A 1 115 ? 21.956 -10.695 -49.454 1.00 58.94 115 THR A CA 1
ATOM 881 C C . THR A 1 115 ? 20.643 -10.503 -50.223 1.00 58.94 115 THR A C 1
ATOM 883 O O . THR A 1 115 ? 20.572 -9.817 -51.244 1.00 58.94 115 THR A O 1
ATOM 886 N N . SER A 1 116 ? 19.554 -11.096 -49.725 1.00 56.25 116 SER A N 1
ATOM 887 C CA . SER A 1 116 ? 18.221 -10.635 -50.111 1.00 56.25 116 SER A CA 1
ATOM 888 C C . SER A 1 116 ? 18.007 -9.240 -49.513 1.00 56.25 116 SER A C 1
ATOM 890 O O . SER A 1 116 ? 17.990 -9.028 -48.302 1.00 56.25 116 SER A O 1
ATOM 892 N N . LYS A 1 117 ? 17.934 -8.249 -50.402 1.00 56.59 117 LYS A N 1
ATOM 893 C CA . LYS A 1 117 ? 17.650 -6.850 -50.085 1.00 56.59 117 LYS A CA 1
ATOM 894 C C . LYS A 1 117 ? 16.181 -6.729 -49.695 1.00 56.59 117 LYS A C 1
ATOM 896 O O . LYS A 1 117 ? 15.351 -6.424 -50.544 1.00 56.59 117 LYS A O 1
ATOM 901 N N . TRP A 1 118 ? 15.845 -6.966 -48.434 1.00 45.22 118 TRP A N 1
ATOM 902 C CA . TRP A 1 118 ? 14.502 -6.679 -47.934 1.00 45.22 118 TRP A CA 1
ATOM 903 C C . TRP A 1 118 ? 14.508 -5.444 -47.039 1.00 45.22 118 TRP A C 1
ATOM 905 O O . TRP A 1 118 ? 14.681 -5.486 -45.831 1.00 45.22 118 TRP A O 1
ATOM 915 N N . CYS A 1 119 ? 14.345 -4.333 -47.757 1.00 51.28 119 CYS A N 1
ATOM 916 C CA . CYS A 1 119 ? 13.469 -3.212 -47.450 1.00 51.28 119 CYS A CA 1
ATOM 917 C C . CYS A 1 119 ? 13.636 -2.525 -46.085 1.00 51.28 119 CYS A C 1
ATOM 919 O O . CYS A 1 119 ? 13.015 -2.866 -45.081 1.00 51.28 119 CYS A O 1
ATOM 921 N N . SER A 1 120 ? 14.385 -1.423 -46.128 1.00 55.59 120 SER A N 1
ATOM 922 C CA . SER A 1 120 ? 14.274 -0.311 -45.192 1.00 55.59 120 SER A CA 1
ATOM 923 C C . SER A 1 120 ? 12.881 0.325 -45.320 1.00 55.59 120 SER A C 1
ATOM 925 O O . SER A 1 120 ? 12.684 1.277 -46.071 1.00 55.59 120 SER A O 1
ATOM 927 N N . SER A 1 121 ? 11.898 -0.211 -44.599 1.00 52.88 121 SER A N 1
ATOM 928 C CA . SER A 1 121 ? 10.599 0.436 -44.414 1.00 52.88 121 SER A CA 1
ATOM 929 C C . SER A 1 121 ? 10.772 1.622 -43.463 1.00 52.88 121 SER A C 1
ATOM 931 O O . SER A 1 121 ? 10.791 1.475 -42.240 1.00 52.88 121 SER A O 1
ATOM 933 N N . GLN A 1 122 ? 10.888 2.811 -44.053 1.00 56.81 122 GLN A N 1
ATOM 934 C CA . GLN A 1 122 ? 10.662 4.094 -43.399 1.00 56.81 122 GLN A CA 1
ATOM 935 C C . GLN A 1 122 ? 9.323 4.067 -42.650 1.00 56.81 122 GLN A C 1
ATOM 937 O O . GLN A 1 122 ? 8.262 4.054 -43.266 1.00 56.81 122 GLN A O 1
ATOM 942 N N . MET A 1 123 ? 9.353 4.119 -41.318 1.00 41.00 123 MET A N 1
ATOM 943 C CA . MET A 1 123 ? 8.171 4.509 -40.552 1.00 41.00 123 MET A CA 1
ATOM 944 C C . MET A 1 123 ? 8.205 6.018 -40.336 1.00 41.00 123 MET A C 1
ATOM 946 O O . MET A 1 123 ? 8.685 6.526 -39.324 1.00 41.00 123 MET A O 1
ATOM 950 N N . ALA A 1 124 ? 7.674 6.742 -41.320 1.00 49.28 124 ALA A N 1
ATOM 951 C CA . ALA A 1 124 ? 7.192 8.095 -41.114 1.00 49.28 124 ALA A CA 1
ATOM 952 C C . ALA A 1 124 ? 6.029 8.032 -40.111 1.00 49.28 124 ALA A C 1
ATOM 954 O O . ALA A 1 124 ? 4.921 7.626 -40.451 1.00 49.28 124 ALA A O 1
ATOM 955 N N . THR A 1 125 ? 6.274 8.416 -38.857 1.00 50.66 125 THR A N 1
ATOM 956 C CA . THR A 1 125 ? 5.183 8.692 -37.917 1.00 50.66 125 THR A CA 1
ATOM 957 C C . THR A 1 125 ? 4.950 10.195 -37.890 1.00 50.66 125 THR A C 1
ATOM 959 O O . THR A 1 125 ? 5.708 10.964 -37.302 1.00 50.66 125 THR A O 1
ATOM 962 N N . THR A 1 126 ? 3.883 10.638 -38.548 1.00 60.62 126 THR A N 1
ATOM 963 C CA . THR A 1 126 ? 3.319 11.975 -38.364 1.00 60.62 126 THR A CA 1
ATOM 964 C C . THR A 1 126 ? 2.743 12.065 -36.950 1.00 60.62 126 THR A C 1
ATOM 966 O O . THR A 1 126 ? 1.552 11.840 -36.727 1.00 60.62 126 THR A O 1
ATOM 969 N N . ARG A 1 127 ? 3.585 12.352 -35.955 1.00 53.59 127 ARG A N 1
ATOM 970 C CA . ARG A 1 127 ? 3.122 12.704 -34.610 1.00 53.59 127 ARG A CA 1
ATOM 971 C C . ARG A 1 127 ? 2.810 14.197 -34.587 1.00 53.59 127 ARG A C 1
ATOM 973 O O . ARG A 1 127 ? 3.708 15.028 -34.667 1.00 53.59 127 ARG A O 1
ATOM 980 N N . LYS A 1 128 ? 1.517 14.526 -34.504 1.00 58.66 128 LYS A N 1
ATOM 981 C CA . LYS A 1 128 ? 1.030 15.894 -34.270 1.00 58.66 128 LYS A CA 1
ATOM 982 C C . LYS A 1 128 ? 1.724 16.476 -33.024 1.00 58.66 128 LYS A C 1
ATOM 984 O O . LYS A 1 128 ? 1.774 15.776 -32.010 1.00 58.66 128 LYS A O 1
ATOM 989 N N . PRO A 1 129 ? 2.225 17.723 -33.054 1.00 54.25 129 PRO A N 1
ATOM 990 C CA . PRO A 1 129 ? 2.817 18.337 -31.873 1.00 54.25 129 PRO A CA 1
ATOM 991 C C . PRO A 1 129 ? 1.732 18.536 -30.810 1.00 54.25 129 PRO A C 1
ATOM 993 O O . PRO A 1 129 ? 0.709 19.178 -31.056 1.00 54.25 129 PRO A O 1
ATOM 996 N N . GLN A 1 130 ? 1.933 17.957 -29.626 1.00 62.31 130 GLN A N 1
ATOM 997 C CA . GLN A 1 130 ? 1.066 18.223 -28.484 1.00 62.31 130 GLN A CA 1
ATOM 998 C C . GLN A 1 130 ? 1.372 19.623 -27.946 1.00 62.31 130 GLN A C 1
ATOM 1000 O O . GLN A 1 130 ? 2.508 19.963 -27.630 1.00 62.31 130 GLN A O 1
ATOM 1005 N N . ASN A 1 131 ? 0.329 20.445 -27.894 1.00 59.66 131 ASN A N 1
ATOM 1006 C CA . ASN A 1 131 ? 0.354 21.833 -27.462 1.00 59.66 131 ASN A CA 1
ATOM 1007 C C . ASN A 1 131 ? 0.562 21.911 -25.940 1.00 59.66 131 ASN A C 1
ATOM 1009 O O . ASN A 1 131 ? -0.389 21.781 -25.171 1.00 59.66 131 ASN A O 1
ATOM 1013 N N . THR A 1 132 ? 1.800 22.109 -25.494 1.00 64.44 132 THR A N 1
ATOM 1014 C CA . THR A 1 132 ? 2.124 22.315 -24.078 1.00 64.44 132 THR A CA 1
ATOM 1015 C C . THR A 1 132 ? 1.982 23.793 -23.719 1.00 64.44 132 THR A C 1
ATOM 1017 O O . THR A 1 132 ? 2.969 24.528 -23.662 1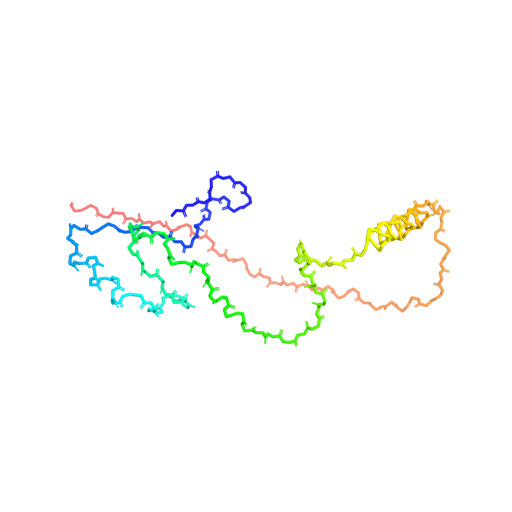.00 64.44 132 THR A O 1
ATOM 1020 N N . LYS A 1 133 ? 0.756 24.259 -23.465 1.00 66.19 133 LYS A N 1
ATOM 1021 C CA . LYS A 1 133 ?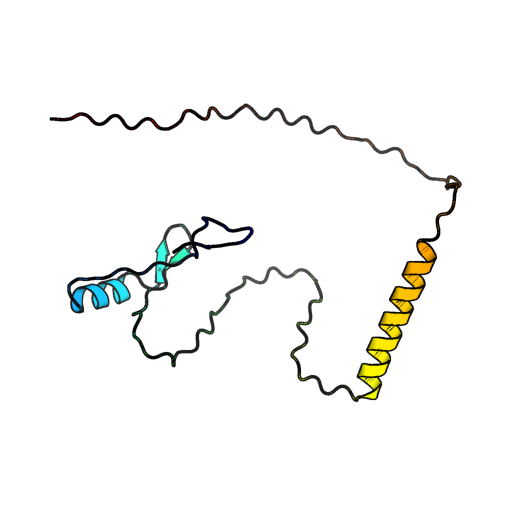 0.582 25.533 -22.751 1.00 66.19 133 LYS A CA 1
ATOM 1022 C C . LYS A 1 133 ? 0.698 25.280 -21.245 1.00 66.19 133 LYS A C 1
ATOM 1024 O O . LYS A 1 133 ? -0.011 24.414 -20.734 1.00 66.19 133 LYS A O 1
ATOM 1029 N N . PRO A 1 134 ? 1.565 26.010 -20.522 1.00 63.38 134 PRO A N 1
ATOM 1030 C CA . PRO A 1 134 ? 1.665 25.877 -19.076 1.00 63.38 134 PRO A CA 1
ATOM 1031 C C . PRO A 1 134 ? 0.356 26.318 -18.409 1.00 63.38 134 PRO A C 1
ATOM 1033 O O . PRO A 1 134 ? -0.232 27.340 -18.769 1.00 63.38 134 PRO A O 1
ATOM 1036 N N . TYR A 1 135 ? -0.098 25.539 -17.426 1.00 67.44 135 TYR A N 1
ATOM 1037 C CA . TYR A 1 135 ? -1.275 25.853 -16.619 1.00 67.44 135 TYR A CA 1
ATOM 1038 C C . TYR A 1 135 ? -1.052 27.161 -15.848 1.00 67.44 135 TYR A C 1
ATOM 1040 O O . TYR A 1 135 ? -0.209 27.235 -14.953 1.00 67.44 135 TYR A O 1
ATOM 1048 N N . ARG A 1 136 ? -1.810 28.207 -16.196 1.00 62.56 136 ARG A N 1
ATOM 1049 C CA . ARG A 1 136 ? -1.765 29.510 -15.524 1.00 62.56 136 ARG A CA 1
ATOM 1050 C C . ARG A 1 136 ? -2.927 29.605 -14.541 1.00 62.56 136 ARG A C 1
ATOM 1052 O O . ARG A 1 136 ? -4.055 29.894 -14.925 1.00 62.56 136 ARG A O 1
ATOM 1059 N N . ARG A 1 137 ? -2.651 29.356 -13.261 1.00 66.62 137 ARG A N 1
ATOM 1060 C CA . ARG A 1 137 ? -3.627 29.510 -12.174 1.00 66.62 137 ARG A CA 1
ATOM 1061 C C . ARG A 1 137 ? -3.752 30.994 -11.820 1.00 66.62 137 ARG A C 1
ATOM 1063 O O . ARG A 1 137 ? -2.848 31.561 -11.214 1.00 66.62 137 ARG A O 1
ATOM 1070 N N . THR A 1 138 ? -4.840 31.644 -12.222 1.00 69.81 138 THR A N 1
ATOM 1071 C CA . THR A 1 138 ? -5.133 33.027 -11.819 1.00 69.81 138 THR A CA 1
ATOM 1072 C C . THR A 1 138 ?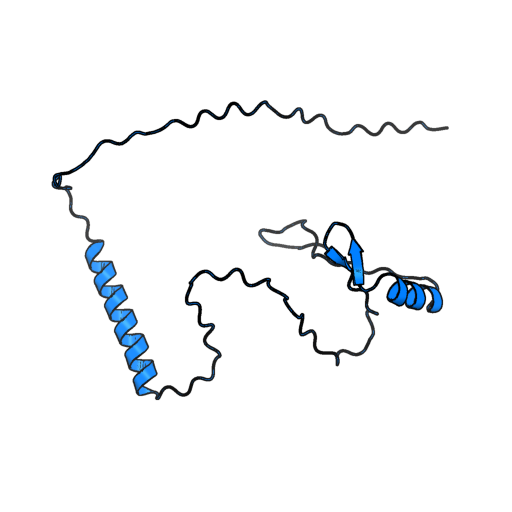 -5.803 33.028 -10.450 1.00 69.81 138 THR A C 1
ATOM 1074 O O . THR A 1 138 ? -6.882 32.462 -10.286 1.00 69.81 138 THR A O 1
ATOM 1077 N N . PHE A 1 139 ? -5.170 33.661 -9.463 1.00 62.22 139 PHE A N 1
ATOM 1078 C CA . PHE A 1 139 ? -5.788 33.925 -8.168 1.00 62.22 139 PHE A CA 1
ATOM 1079 C C . PHE A 1 139 ? -6.619 35.208 -8.260 1.00 62.22 139 PHE A C 1
ATOM 1081 O O . PHE A 1 139 ? -6.073 36.284 -8.489 1.00 62.22 139 PHE A O 1
ATOM 1088 N N . SER A 1 140 ? -7.935 35.087 -8.085 1.00 58.81 140 SER A N 1
ATOM 1089 C CA . SER A 1 140 ? -8.813 36.221 -7.794 1.00 58.81 140 SER A CA 1
ATOM 1090 C C . SER A 1 140 ? -8.747 36.473 -6.287 1.00 58.81 140 SER A C 1
ATOM 1092 O O . SER A 1 140 ? -9.101 35.595 -5.500 1.00 58.81 140 SER A O 1
ATOM 1094 N N . LYS A 1 141 ? -8.221 37.635 -5.888 1.00 58.88 141 LYS A N 1
ATOM 1095 C CA . LYS A 1 141 ? -8.343 38.135 -4.515 1.00 58.88 141 LYS A CA 1
ATOM 1096 C C . LYS A 1 141 ? -9.726 38.769 -4.368 1.00 58.88 141 LYS A C 1
ATOM 1098 O O . LYS A 1 141 ? -10.086 39.616 -5.183 1.00 58.88 141 LYS A O 1
ATOM 1103 N N . ARG A 1 142 ? -10.467 38.326 -3.357 1.00 61.03 142 ARG A N 1
ATOM 1104 C CA . ARG A 1 142 ? -11.521 39.114 -2.715 1.00 61.03 142 ARG A CA 1
ATOM 1105 C C . ARG A 1 142 ? -10.908 39.850 -1.535 1.00 61.03 142 ARG A C 1
ATOM 1107 O O . ARG A 1 142 ? -9.948 39.285 -0.961 1.00 61.03 142 ARG A O 1
#

Radius of gyration: 29.18 Å; chains: 1; bounding box: 53×69×69 Å

Organism: Octopus vulgaris (NCBI:txid6645)

Secondary structure (DSSP, 8-state):
-B--SSTTTT-B-S------SSHHHHHHHHHHHTT-EETTEE-----TTS-TTS---------------------TT----HHHHHHHHHHHHHHHHHHHHTTS--S--PPPS--------------PPP------------